Protein AF-A0A2D8KXS9-F1 (afdb_monomer)

pLDDT: mean 82.76, std 16.75, range [37.47, 97.38]

Secondary structure (DSSP, 8-state):
---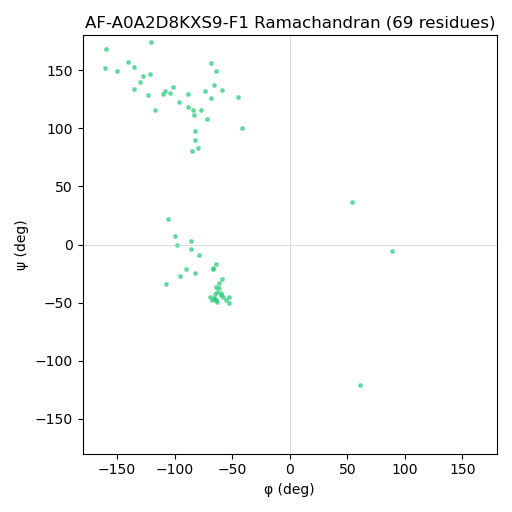-------SSTTEEEEE--GGGHHHHHHHHHHTT---TT--HHHHHHHHTSTTS---EEEEETTEEEE-

Structure (mmCIF, N/CA/C/O backbone):
data_AF-A0A2D8KXS9-F1
#
_entry.id   AF-A0A2D8KXS9-F1
#
loop_
_atom_site.group_PDB
_atom_site.id
_atom_site.type_symbol
_atom_site.label_atom_id
_atom_site.label_alt_id
_atom_site.label_comp_id
_atom_site.label_asym_id
_atom_site.label_entity_id
_atom_site.label_seq_id
_atom_site.pdbx_PDB_ins_code
_atom_site.Cartn_x
_atom_site.Cartn_y
_atom_site.Cartn_z
_atom_site.occupancy
_atom_site.B_iso_or_equiv
_atom_site.auth_seq_id
_atom_site.auth_comp_id
_atom_site.auth_asym_id
_atom_site.auth_atom_id
_atom_site.pdbx_PDB_model_num
ATOM 1 N N . MET A 1 1 ? 4.059 9.241 -21.310 1.00 37.47 1 MET A N 1
ATOM 2 C CA . MET A 1 1 ? 4.139 8.051 -20.444 1.00 37.47 1 MET A CA 1
ATOM 3 C C . MET A 1 1 ? 5.459 8.163 -19.728 1.00 37.47 1 MET A C 1
ATOM 5 O O . MET A 1 1 ? 6.487 7.902 -20.337 1.00 37.47 1 MET A O 1
ATOM 9 N N . ASP A 1 2 ? 5.427 8.734 -18.529 1.00 40.00 2 ASP A N 1
ATOM 10 C CA . ASP A 1 2 ? 6.630 8.948 -17.736 1.00 40.00 2 ASP A CA 1
ATOM 11 C C . ASP A 1 2 ? 6.916 7.652 -16.979 1.00 40.00 2 ASP A C 1
ATOM 13 O O . ASP A 1 2 ? 6.073 7.159 -16.230 1.00 40.00 2 ASP A O 1
ATOM 17 N N . MET A 1 3 ? 8.046 7.029 -17.293 1.00 40.31 3 MET A N 1
ATOM 18 C CA . MET A 1 3 ? 8.456 5.760 -16.710 1.00 40.31 3 MET A CA 1
ATOM 19 C C . MET A 1 3 ? 9.158 6.089 -15.400 1.00 40.31 3 MET A C 1
ATOM 21 O O . MET A 1 3 ? 10.383 6.192 -15.363 1.00 40.31 3 MET A O 1
ATOM 25 N N . ALA A 1 4 ? 8.354 6.334 -14.359 1.00 49.38 4 ALA A N 1
ATOM 26 C CA . ALA A 1 4 ? 8.835 6.569 -13.006 1.00 49.38 4 ALA A CA 1
ATOM 27 C C . ALA A 1 4 ? 9.909 5.524 -12.660 1.00 49.38 4 ALA A C 1
ATOM 29 O O . ALA A 1 4 ? 9.722 4.326 -12.887 1.00 49.38 4 ALA A O 1
ATOM 30 N N . SER A 1 5 ? 11.063 6.018 -12.211 1.00 53.22 5 SER A N 1
ATOM 31 C CA . SER A 1 5 ? 12.317 5.293 -12.008 1.00 53.22 5 SER A CA 1
ATOM 32 C C . SER A 1 5 ? 12.130 3.910 -11.380 1.00 53.22 5 SER A C 1
ATOM 34 O O . SER A 1 5 ? 12.007 3.770 -10.168 1.00 53.22 5 SER A O 1
ATOM 36 N N . VAL A 1 6 ? 12.174 2.866 -12.208 1.00 54.94 6 VAL A N 1
ATOM 37 C CA . VAL A 1 6 ? 12.232 1.479 -11.738 1.00 54.94 6 VAL A CA 1
ATOM 38 C C . VAL A 1 6 ? 13.625 1.231 -11.166 1.00 54.94 6 VAL A C 1
ATOM 40 O O . VAL A 1 6 ? 14.605 1.125 -11.909 1.00 54.94 6 VAL A O 1
ATOM 43 N N . VAL A 1 7 ? 13.731 1.107 -9.844 1.00 59.47 7 VAL A N 1
ATOM 44 C CA . VAL A 1 7 ? 14.976 0.685 -9.197 1.00 59.47 7 VAL A CA 1
ATOM 45 C C . VAL A 1 7 ? 15.049 -0.842 -9.258 1.00 59.47 7 VAL A C 1
ATOM 47 O O . VAL A 1 7 ? 14.450 -1.556 -8.457 1.00 59.47 7 VAL A O 1
ATOM 50 N N . ARG A 1 8 ? 15.785 -1.373 -10.242 1.00 53.66 8 ARG A N 1
ATOM 51 C CA . ARG A 1 8 ? 16.076 -2.813 -10.335 1.00 53.66 8 ARG A CA 1
ATOM 52 C C . ARG A 1 8 ? 17.254 -3.169 -9.432 1.00 53.66 8 ARG A C 1
ATOM 54 O O . ARG A 1 8 ? 18.400 -3.120 -9.871 1.00 53.66 8 ARG A O 1
ATOM 61 N N . ILE A 1 9 ? 16.980 -3.523 -8.179 1.00 51.94 9 ILE A N 1
ATOM 62 C CA . ILE A 1 9 ? 17.989 -4.092 -7.275 1.00 51.94 9 ILE A CA 1
ATOM 63 C C . ILE A 1 9 ? 17.989 -5.618 -7.468 1.00 51.94 9 ILE A C 1
ATOM 65 O O . ILE A 1 9 ? 16.957 -6.244 -7.227 1.00 51.94 9 ILE A O 1
ATOM 69 N N . PRO A 1 10 ? 19.096 -6.248 -7.905 1.00 50.16 10 PRO A N 1
ATOM 70 C CA . PRO A 1 10 ? 19.126 -7.683 -8.157 1.00 50.16 10 PRO A CA 1
ATOM 71 C C . PRO A 1 10 ? 19.295 -8.426 -6.826 1.00 50.16 10 PRO A C 1
ATOM 73 O O . PRO A 1 10 ? 20.409 -8.751 -6.428 1.00 50.16 10 PRO A O 1
ATOM 76 N N . ILE A 1 11 ? 18.193 -8.650 -6.107 1.00 56.38 11 ILE A N 1
ATOM 77 C CA . ILE A 1 11 ? 18.185 -9.480 -4.886 1.00 56.38 11 ILE A CA 1
ATOM 78 C C . ILE A 1 11 ? 17.771 -10.930 -5.224 1.00 56.38 11 ILE A C 1
ATOM 80 O O . ILE A 1 11 ? 18.242 -11.866 -4.583 1.00 56.38 11 ILE A O 1
ATOM 84 N N . ALA A 1 12 ? 16.980 -11.123 -6.289 1.00 57.62 12 ALA A N 1
ATOM 85 C CA . ALA A 1 12 ? 16.655 -12.399 -6.938 1.00 57.62 12 ALA A CA 1
ATOM 86 C C . ALA A 1 12 ? 16.144 -12.129 -8.373 1.00 57.62 12 ALA A C 1
ATOM 88 O O . ALA A 1 12 ? 15.596 -11.054 -8.631 1.00 57.62 12 ALA A O 1
ATOM 89 N N . GLU A 1 13 ? 16.323 -13.060 -9.319 1.00 70.50 13 GLU A N 1
ATOM 90 C CA . GLU A 1 13 ? 15.753 -12.901 -10.667 1.00 70.50 13 GLU A CA 1
ATOM 91 C C . GLU A 1 13 ? 14.224 -12.769 -10.597 1.00 70.50 13 GLU A C 1
ATOM 93 O O . GLU A 1 13 ? 13.557 -13.543 -9.919 1.00 70.50 13 GLU A O 1
ATOM 98 N N . GLY A 1 14 ? 13.667 -11.783 -11.305 1.00 76.25 14 GLY A N 1
ATOM 99 C CA . GLY A 1 14 ? 12.217 -11.578 -11.394 1.00 76.25 14 GLY A CA 1
ATOM 100 C C . GLY A 1 14 ? 11.594 -10.694 -10.309 1.00 76.25 14 GLY A C 1
ATOM 101 O O . GLY A 1 14 ? 10.417 -10.364 -10.454 1.00 76.25 14 GLY A O 1
ATOM 102 N N . LEU A 1 15 ? 12.359 -10.262 -9.295 1.00 83.44 15 LEU A N 1
ATOM 103 C CA . LEU A 1 15 ? 11.907 -9.300 -8.282 1.00 83.44 15 LEU A CA 1
ATOM 104 C C . LEU A 1 15 ? 12.163 -7.852 -8.738 1.00 83.44 15 LEU A C 1
ATOM 106 O O . LEU A 1 15 ? 13.282 -7.502 -9.121 1.00 83.44 15 LEU A O 1
ATOM 110 N N . TRP A 1 16 ? 11.148 -6.994 -8.675 1.00 84.81 16 TRP A N 1
ATOM 111 C CA . TRP A 1 16 ? 11.267 -5.568 -8.988 1.00 84.81 16 TRP A CA 1
ATOM 112 C C . TRP A 1 16 ? 10.445 -4.701 -8.035 1.00 84.81 16 TRP A C 1
ATOM 114 O O . TRP A 1 16 ? 9.496 -5.173 -7.415 1.00 84.81 16 TRP A O 1
ATOM 124 N N . PHE A 1 17 ? 10.838 -3.431 -7.912 1.00 88.56 17 PHE A N 1
ATOM 125 C CA . PHE A 1 17 ? 10.198 -2.462 -7.028 1.00 88.56 17 PHE A CA 1
ATOM 126 C C . PHE A 1 17 ? 9.690 -1.258 -7.817 1.00 88.56 17 PHE A C 1
ATOM 128 O O . PHE A 1 17 ? 10.338 -0.833 -8.780 1.00 88.56 17 PHE A O 1
ATOM 135 N N . HIS A 1 18 ? 8.574 -0.681 -7.379 1.00 88.81 18 HIS A N 1
ATOM 136 C CA . HIS A 1 18 ? 8.171 0.663 -7.785 1.00 88.81 18 HIS A CA 1
ATOM 137 C C . HIS A 1 18 ? 7.698 1.488 -6.589 1.00 88.81 18 HIS A C 1
ATOM 139 O O . HIS A 1 18 ? 7.210 0.944 -5.598 1.00 88.81 18 HIS A O 1
ATOM 145 N N . ALA A 1 19 ? 7.839 2.807 -6.706 1.00 91.56 19 ALA A N 1
ATOM 146 C CA . ALA A 1 19 ? 7.230 3.747 -5.779 1.00 91.56 19 ALA A CA 1
ATOM 147 C C . ALA A 1 19 ? 5.710 3.714 -5.955 1.00 91.56 19 ALA A C 1
ATOM 149 O O . ALA A 1 19 ? 5.215 3.845 -7.080 1.00 91.56 19 ALA A O 1
ATOM 150 N N . ALA A 1 20 ? 4.984 3.496 -4.864 1.00 92.94 20 ALA A N 1
ATOM 151 C CA . ALA A 1 20 ? 3.534 3.467 -4.870 1.00 92.94 20 ALA A CA 1
ATOM 152 C C . ALA A 1 20 ? 2.970 4.838 -5.251 1.00 92.94 20 ALA A C 1
ATOM 154 O O . ALA A 1 20 ? 3.531 5.891 -4.944 1.00 92.94 20 ALA A O 1
ATOM 155 N N . THR A 1 21 ? 1.815 4.809 -5.889 1.00 92.88 21 THR A N 1
ATOM 156 C CA . THR A 1 21 ? 1.007 5.973 -6.230 1.00 92.88 21 THR A CA 1
ATOM 157 C C . THR A 1 21 ? -0.366 5.848 -5.578 1.00 92.88 21 THR A C 1
ATOM 159 O O . THR A 1 21 ? -0.704 4.821 -4.988 1.00 92.88 21 THR A O 1
ATOM 162 N N . VAL A 1 22 ? -1.197 6.887 -5.690 1.00 93.31 22 VAL A N 1
ATOM 163 C CA . VAL A 1 22 ? -2.572 6.837 -5.166 1.00 93.31 22 VAL A CA 1
ATOM 164 C C . VAL A 1 22 ? -3.392 5.700 -5.791 1.00 93.31 22 VAL A C 1
ATOM 166 O O . VAL A 1 22 ? -4.242 5.119 -5.114 1.00 93.31 22 VAL A O 1
ATOM 169 N N . ASP A 1 23 ? -3.092 5.324 -7.037 1.00 94.62 23 ASP A N 1
ATOM 170 C CA . ASP A 1 23 ? -3.772 4.239 -7.753 1.00 94.62 23 ASP A CA 1
ATOM 171 C C . ASP A 1 23 ? -3.496 2.861 -7.123 1.00 94.62 23 ASP A C 1
ATOM 173 O O . ASP A 1 23 ? -4.300 1.936 -7.260 1.00 94.62 23 ASP A O 1
ATOM 177 N N . ASP A 1 24 ? -2.411 2.731 -6.354 1.00 94.38 24 ASP A N 1
ATOM 178 C CA . ASP A 1 24 ? -2.026 1.486 -5.689 1.00 94.38 24 ASP A CA 1
ATOM 179 C C . ASP A 1 24 ? -2.694 1.281 -4.321 1.00 94.38 24 ASP A C 1
ATOM 181 O O . ASP A 1 24 ? -2.549 0.219 -3.713 1.00 94.38 24 ASP A O 1
ATOM 185 N N . THR A 1 25 ? -3.472 2.256 -3.837 1.00 95.12 25 THR A N 1
ATOM 186 C CA . THR A 1 25 ? -4.088 2.230 -2.498 1.00 95.12 25 THR A CA 1
ATOM 187 C C . THR A 1 25 ? -4.878 0.943 -2.245 1.00 95.12 25 THR A C 1
ATOM 189 O O . THR A 1 25 ? -4.676 0.260 -1.242 1.00 95.12 25 THR A O 1
ATOM 192 N N . LEU A 1 26 ? -5.773 0.566 -3.163 1.00 96.12 26 LEU A N 1
ATOM 193 C CA . LEU A 1 26 ? -6.619 -0.615 -2.982 1.00 96.12 26 LEU A CA 1
ATOM 194 C C . LEU A 1 26 ? -5.817 -1.936 -3.019 1.00 96.12 26 LEU A C 1
ATOM 196 O O . LEU 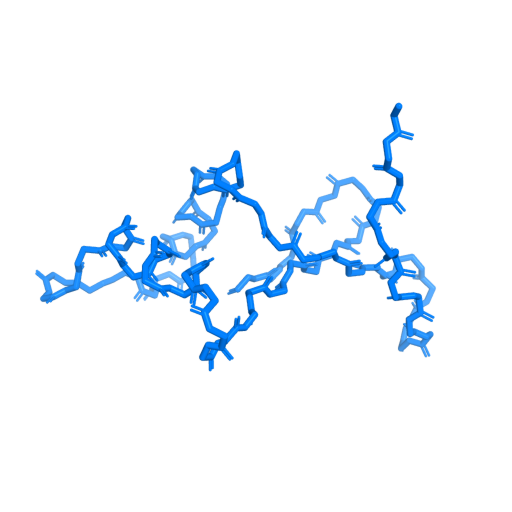A 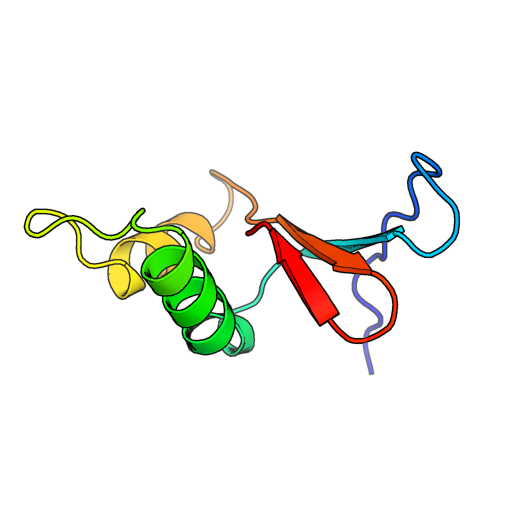1 26 ? -6.018 -2.762 -2.119 1.00 96.12 26 LEU A O 1
ATOM 200 N N . PRO A 1 27 ? -4.911 -2.167 -3.993 1.00 93.75 27 PRO A N 1
ATOM 201 C CA . PRO A 1 27 ? -3.993 -3.307 -3.963 1.00 93.75 27 PRO A CA 1
ATOM 202 C C . PRO A 1 27 ? -3.188 -3.425 -2.662 1.00 93.75 27 PRO A C 1
ATOM 204 O O . PRO A 1 27 ? -3.123 -4.515 -2.090 1.00 93.75 27 PRO A O 1
ATOM 207 N N . VAL A 1 28 ? -2.633 -2.317 -2.160 1.00 95.38 28 VAL A N 1
ATOM 208 C CA . VAL A 1 28 ? -1.847 -2.288 -0.915 1.00 95.38 28 VAL A CA 1
ATOM 209 C C . VAL A 1 28 ? -2.699 -2.675 0.288 1.00 95.38 28 VAL A C 1
ATOM 211 O O . VAL A 1 28 ? -2.330 -3.578 1.038 1.00 95.38 28 VAL A O 1
ATOM 214 N N . ILE A 1 29 ? -3.880 -2.071 0.445 1.00 96.62 29 ILE A N 1
ATOM 215 C CA . ILE A 1 29 ? -4.794 -2.406 1.547 1.00 96.62 29 ILE A CA 1
ATOM 216 C C . ILE A 1 29 ? -5.198 -3.879 1.483 1.00 96.62 29 ILE A C 1
ATOM 218 O O . ILE A 1 29 ? -5.221 -4.558 2.509 1.00 96.62 29 ILE A O 1
ATOM 222 N N . THR A 1 30 ? -5.479 -4.392 0.284 1.00 95.69 30 THR A N 1
ATOM 223 C CA . THR A 1 30 ? -5.828 -5.805 0.082 1.00 95.69 30 THR A CA 1
ATOM 224 C C . THR A 1 30 ? -4.695 -6.721 0.550 1.00 95.69 30 THR A C 1
ATOM 226 O O . THR A 1 30 ? -4.939 -7.711 1.244 1.00 95.69 30 THR A O 1
ATOM 229 N N . LEU A 1 31 ? -3.445 -6.377 0.227 1.00 95.19 31 LEU A N 1
ATOM 230 C CA . LEU A 1 31 ? -2.270 -7.114 0.685 1.00 95.19 31 LEU A CA 1
ATOM 231 C C . LEU A 1 31 ? -2.110 -7.036 2.209 1.00 95.19 31 LEU A C 1
ATOM 233 O O . LEU A 1 31 ? -1.935 -8.062 2.864 1.00 95.19 31 LEU A O 1
ATOM 237 N N . TRP A 1 32 ? -2.231 -5.847 2.797 1.00 97.00 32 TRP A N 1
ATOM 238 C CA . TRP A 1 32 ? -2.151 -5.660 4.245 1.00 97.00 32 TRP A CA 1
ATOM 239 C C . TRP A 1 32 ? -3.242 -6.424 4.996 1.00 97.00 32 TRP A C 1
ATOM 241 O O . TRP A 1 32 ? -2.978 -6.982 6.060 1.00 97.00 32 TRP A O 1
ATOM 251 N N . GLN A 1 33 ? -4.456 -6.503 4.448 1.00 96.75 33 GLN A N 1
ATOM 252 C CA . GLN A 1 33 ? -5.535 -7.324 4.999 1.00 96.75 33 GLN A CA 1
ATOM 253 C C . GLN A 1 33 ? -5.185 -8.814 4.955 1.00 96.75 33 GLN A C 1
ATOM 255 O O . GLN A 1 33 ? -5.318 -9.494 5.975 1.00 96.75 33 GLN A O 1
ATOM 260 N N . ALA A 1 34 ? -4.692 -9.310 3.815 1.00 96.12 34 ALA A N 1
ATOM 261 C CA . ALA A 1 34 ? -4.261 -10.700 3.661 1.00 96.12 34 ALA A CA 1
ATOM 262 C C . ALA A 1 34 ? -3.104 -11.066 4.611 1.00 96.12 34 ALA A C 1
ATOM 264 O O . ALA A 1 34 ? -3.040 -12.187 5.108 1.00 96.12 34 ALA A O 1
ATOM 265 N N . CYS A 1 35 ? -2.230 -10.103 4.910 1.00 96.81 35 CYS A N 1
ATOM 266 C CA . CYS A 1 35 ? -1.134 -10.236 5.869 1.00 96.81 35 CYS A CA 1
ATOM 267 C C . CYS A 1 35 ? -1.542 -9.936 7.324 1.00 96.81 35 CYS A C 1
ATOM 269 O O . CYS A 1 35 ? -0.689 -9.942 8.211 1.00 96.81 35 CYS A O 1
ATOM 271 N N . HIS A 1 36 ? -2.822 -9.656 7.594 1.00 96.81 36 HIS A N 1
ATOM 272 C CA . HIS A 1 36 ? -3.333 -9.283 8.917 1.00 96.81 36 HIS A CA 1
ATOM 273 C C . HIS A 1 36 ? -2.600 -8.088 9.558 1.00 96.81 36 HIS A C 1
ATOM 275 O O . HIS A 1 36 ? -2.401 -8.052 10.777 1.00 96.81 36 HIS A O 1
ATOM 281 N N . LEU A 1 37 ? -2.207 -7.102 8.750 1.00 96.94 37 LEU A N 1
ATOM 282 C CA . LEU A 1 37 ? -1.528 -5.876 9.181 1.00 96.94 37 LEU A CA 1
ATOM 283 C C . LEU A 1 37 ? -2.501 -4.738 9.512 1.00 96.94 37 LEU A C 1
ATOM 285 O O . LEU A 1 37 ? -2.152 -3.858 10.292 1.00 96.94 37 LEU A O 1
ATOM 289 N N . VAL A 1 38 ? -3.737 -4.783 9.005 1.00 97.06 38 VAL A N 1
ATOM 290 C CA . VAL A 1 38 ? -4.764 -3.778 9.327 1.00 97.06 38 VAL A CA 1
ATOM 291 C C . VAL A 1 38 ? -5.151 -3.854 10.809 1.00 97.06 38 VAL A C 1
ATOM 293 O O . VAL A 1 38 ? -5.307 -4.940 11.387 1.00 97.06 38 VAL A O 1
ATOM 296 N N . ARG A 1 39 ? -5.294 -2.689 11.445 1.00 97.38 39 ARG A N 1
ATOM 297 C CA . ARG A 1 39 ? -5.649 -2.539 12.862 1.00 97.38 39 ARG A CA 1
ATOM 298 C C . ARG A 1 39 ? -6.838 -1.604 13.008 1.00 97.38 39 ARG A C 1
ATOM 300 O O . ARG A 1 39 ? -6.947 -0.633 12.281 1.00 97.38 39 ARG A O 1
ATOM 307 N N . ALA A 1 40 ? -7.703 -1.871 13.986 1.00 96.31 40 ALA A N 1
ATOM 308 C CA . ALA A 1 40 ? -8.934 -1.101 14.193 1.00 96.31 40 ALA A CA 1
ATOM 309 C C . ALA A 1 40 ? -8.705 0.375 14.578 1.00 96.31 40 ALA A C 1
ATOM 311 O O . ALA A 1 40 ? -9.637 1.166 14.514 1.00 96.31 40 ALA A O 1
ATOM 312 N N . TRP A 1 41 ? -7.493 0.730 15.012 1.00 95.50 41 TRP A N 1
ATOM 313 C CA . TRP A 1 41 ? -7.123 2.091 15.406 1.00 95.50 41 TRP A CA 1
ATOM 314 C C . TRP A 1 41 ? -6.391 2.879 14.308 1.00 95.50 41 TRP A C 1
ATOM 316 O O . TRP A 1 41 ? -6.072 4.038 14.547 1.00 95.50 41 TRP A O 1
ATOM 326 N N . ASN A 1 42 ? -6.150 2.276 13.136 1.00 95.50 42 ASN A N 1
ATOM 327 C CA . ASN A 1 42 ? -5.542 2.934 11.979 1.00 95.50 42 ASN A CA 1
ATOM 328 C C . ASN A 1 42 ? -6.477 2.818 10.770 1.00 95.50 42 ASN A C 1
ATOM 330 O O . ASN A 1 42 ? -6.894 1.708 10.428 1.00 95.50 42 ASN A O 1
ATOM 334 N N . ASP A 1 43 ? -6.772 3.935 10.104 1.00 96.88 43 ASP A N 1
ATOM 335 C CA . ASP A 1 43 ? -7.366 3.892 8.768 1.00 96.88 43 ASP A CA 1
ATOM 336 C C . ASP A 1 43 ? -6.240 3.695 7.740 1.00 96.88 43 ASP A C 1
ATOM 338 O O . ASP A 1 43 ? -5.427 4.602 7.539 1.00 96.88 43 ASP A O 1
ATOM 342 N N . PRO A 1 44 ? -6.163 2.533 7.069 1.00 96.81 44 PRO A N 1
ATOM 343 C CA . PRO A 1 44 ? -5.073 2.268 6.142 1.00 96.81 44 PRO A CA 1
ATOM 344 C C . PRO A 1 44 ? -5.111 3.177 4.901 1.00 96.81 44 PRO A C 1
ATOM 346 O O . PRO A 1 44 ? -4.084 3.344 4.248 1.00 96.81 44 PRO A O 1
ATOM 349 N N . VAL A 1 45 ? -6.259 3.784 4.567 1.00 96.75 45 VAL A N 1
ATOM 350 C CA . VAL A 1 45 ? -6.335 4.788 3.494 1.00 96.75 45 VAL A CA 1
ATOM 351 C C . VAL A 1 45 ? -5.606 6.063 3.912 1.00 96.75 45 VAL A C 1
ATOM 353 O O . VAL A 1 45 ? -4.828 6.609 3.127 1.00 96.75 45 VAL A O 1
ATOM 356 N N . GLU A 1 46 ? -5.829 6.524 5.144 1.00 95.56 46 GLU A N 1
ATOM 357 C CA . GLU A 1 46 ? -5.135 7.694 5.685 1.00 95.56 46 GLU A CA 1
ATOM 358 C C . GLU A 1 46 ? -3.633 7.428 5.822 1.00 95.56 46 GLU A C 1
ATOM 360 O O . GLU A 1 46 ? -2.843 8.272 5.403 1.00 95.56 46 GLU A O 1
ATOM 365 N N . ASP A 1 47 ? -3.231 6.246 6.305 1.00 94.12 47 ASP A N 1
ATOM 366 C CA . ASP A 1 47 ? -1.819 5.850 6.414 1.00 94.12 47 ASP A CA 1
ATOM 367 C C . ASP A 1 47 ? -1.091 5.958 5.059 1.00 94.12 47 ASP A C 1
ATOM 369 O O . ASP A 1 47 ? -0.016 6.558 4.965 1.00 94.12 47 ASP A O 1
ATOM 373 N N . ILE A 1 48 ? -1.694 5.425 3.987 1.00 94.75 48 ILE A N 1
ATOM 374 C CA . ILE A 1 48 ? -1.131 5.495 2.629 1.00 94.75 48 ILE A CA 1
ATOM 375 C C . ILE A 1 48 ? -1.106 6.942 2.136 1.00 94.75 48 ILE A C 1
ATOM 377 O O . ILE A 1 48 ? -0.081 7.399 1.632 1.00 94.75 48 ILE A O 1
ATOM 381 N N . HIS A 1 49 ? -2.200 7.687 2.310 1.00 92.94 49 HIS A N 1
ATOM 382 C CA . HIS A 1 49 ? -2.261 9.087 1.901 1.00 92.94 49 HIS A CA 1
ATOM 383 C C . HIS A 1 49 ? -1.174 9.929 2.587 1.00 92.94 49 HIS A C 1
ATOM 385 O O . HIS A 1 49 ? -0.489 10.698 1.914 1.00 92.94 49 HIS A O 1
ATOM 391 N N . PHE A 1 50 ? -0.973 9.763 3.899 1.00 92.19 50 PHE A N 1
ATOM 392 C CA . PHE A 1 50 ? 0.100 10.433 4.635 1.00 92.19 50 PHE A CA 1
ATOM 393 C C . PHE A 1 50 ? 1.483 10.013 4.141 1.00 92.19 50 PHE A C 1
ATOM 395 O O . PHE A 1 50 ? 2.348 10.872 3.985 1.0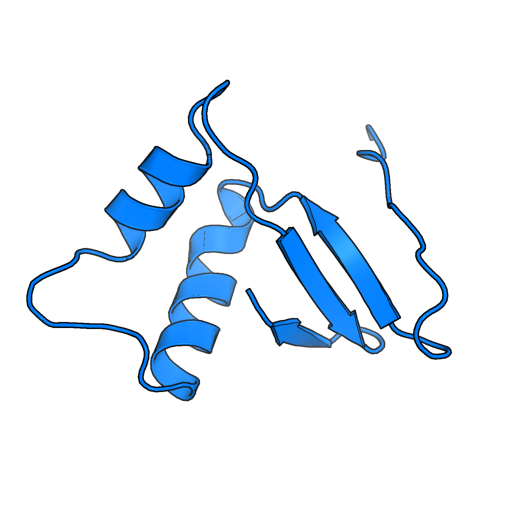0 92.19 50 PHE A O 1
ATOM 402 N N . CYS A 1 51 ? 1.689 8.727 3.849 1.00 91.94 51 CYS A N 1
ATOM 403 C CA . CYS A 1 51 ? 2.969 8.230 3.352 1.00 91.94 51 CYS A CA 1
ATOM 404 C C . CYS A 1 51 ? 3.337 8.807 1.972 1.00 91.94 51 CYS A C 1
ATOM 406 O O . CYS A 1 51 ? 4.505 9.102 1.715 1.00 91.94 51 CYS A O 1
ATOM 408 N N . LEU A 1 52 ? 2.339 9.005 1.105 1.00 91.75 52 LEU A N 1
ATOM 409 C CA . LEU A 1 52 ? 2.511 9.575 -0.234 1.00 91.75 52 LEU A CA 1
ATOM 410 C C . LEU A 1 52 ? 2.664 11.105 -0.238 1.00 91.75 52 LEU A C 1
ATOM 412 O O . LEU A 1 52 ? 2.970 11.671 -1.289 1.00 91.75 52 LEU A O 1
ATOM 416 N N . GLN A 1 53 ? 2.458 11.792 0.892 1.00 88.62 53 GLN A N 1
ATOM 417 C CA . GLN A 1 53 ? 2.6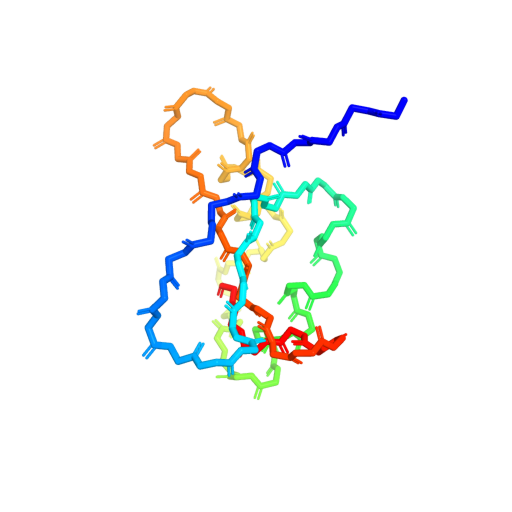67 13.238 0.988 1.00 88.62 53 GLN A CA 1
ATOM 418 C C . GLN A 1 53 ? 4.177 13.554 1.085 1.00 88.62 53 GLN A C 1
ATOM 420 O O . GLN A 1 53 ? 4.826 13.196 2.073 1.00 88.62 53 GLN A O 1
ATOM 425 N N . PRO A 1 54 ? 4.779 14.249 0.098 1.00 77.06 54 PRO A N 1
ATOM 426 C CA . PRO A 1 54 ? 6.198 14.597 0.152 1.00 77.06 54 PRO A CA 1
ATOM 427 C C . PRO A 1 54 ? 6.496 15.635 1.250 1.00 77.06 54 PRO A C 1
ATOM 429 O O . PRO A 1 54 ? 5.619 16.442 1.572 1.00 77.06 54 PRO A O 1
ATOM 432 N N . PRO A 1 55 ? 7.739 15.720 1.772 1.00 73.94 55 PRO A N 1
ATOM 433 C CA . PRO A 1 55 ? 8.935 14.935 1.437 1.00 73.94 55 PRO A CA 1
ATOM 434 C C . PRO A 1 55 ? 9.304 13.883 2.509 1.00 73.94 55 PRO A C 1
ATOM 436 O O . PRO A 1 55 ? 10.472 13.522 2.632 1.00 73.94 55 PRO A O 1
ATOM 439 N N . ALA A 1 56 ? 8.355 13.457 3.348 1.00 71.38 56 ALA A N 1
ATOM 440 C CA . ALA A 1 56 ? 8.672 12.738 4.585 1.00 71.38 56 ALA A CA 1
ATOM 441 C C . ALA A 1 56 ? 8.930 11.228 4.412 1.00 71.38 56 ALA A C 1
ATOM 443 O O . ALA A 1 56 ? 9.617 10.639 5.248 1.00 71.38 56 ALA A O 1
ATOM 444 N N . SER A 1 57 ? 8.400 10.600 3.360 1.00 84.19 57 SER A N 1
ATOM 445 C CA . SER A 1 57 ? 8.485 9.149 3.157 1.00 84.19 57 SER A CA 1
ATOM 446 C C . SER A 1 57 ? 8.266 8.733 1.703 1.00 84.19 57 SER A C 1
ATOM 448 O O . SER A 1 57 ? 7.824 9.527 0.876 1.00 84.19 57 SER A O 1
ATOM 450 N N . GLU A 1 58 ? 8.566 7.466 1.416 1.00 88.12 58 GLU A N 1
ATOM 451 C CA . GLU A 1 58 ? 8.255 6.780 0.163 1.00 88.12 58 GLU A CA 1
ATOM 452 C C . GLU A 1 58 ? 7.697 5.389 0.499 1.0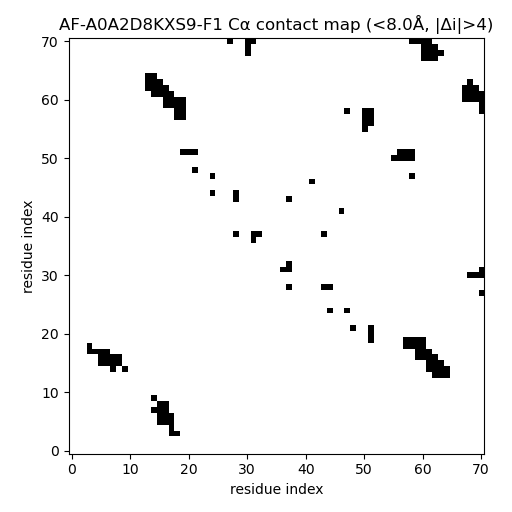0 88.12 58 GLU A C 1
ATOM 454 O O . GLU A 1 58 ? 8.258 4.683 1.340 1.00 88.12 58 GLU A O 1
ATOM 459 N N . LEU A 1 59 ? 6.593 5.003 -0.145 1.00 91.81 59 LEU A N 1
ATOM 460 C CA . LEU A 1 59 ? 6.024 3.657 -0.060 1.00 91.81 59 LEU A CA 1
ATOM 461 C C . LEU A 1 59 ? 6.515 2.847 -1.264 1.00 91.81 59 LEU A C 1
ATOM 463 O O . LEU A 1 59 ? 6.304 3.259 -2.403 1.00 91.81 59 LEU A O 1
ATOM 467 N N . LEU A 1 60 ? 7.170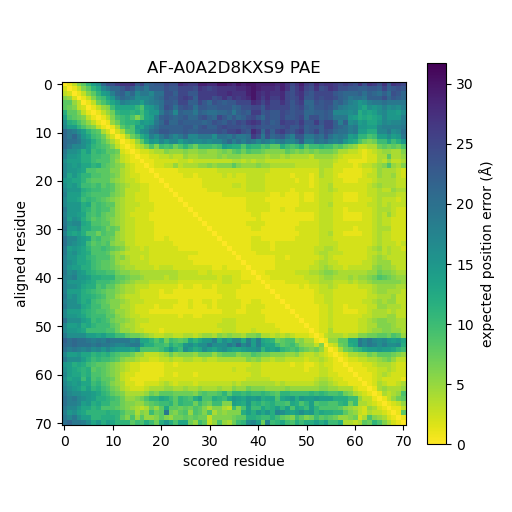 1.709 -1.029 1.00 93.25 60 LEU A N 1
ATOM 468 C CA . LEU A 1 60 ? 7.727 0.860 -2.086 1.00 93.25 60 LEU A CA 1
ATOM 469 C C . LEU A 1 60 ? 6.947 -0.446 -2.190 1.00 93.25 60 LEU A C 1
ATOM 471 O O . LEU A 1 60 ? 6.789 -1.160 -1.205 1.00 93.25 60 LEU A O 1
ATOM 475 N N . LEU A 1 61 ? 6.534 -0.793 -3.404 1.00 92.00 61 LEU A N 1
ATOM 476 C CA . LEU A 1 61 ? 5.838 -2.041 -3.692 1.00 92.00 61 LEU A CA 1
ATOM 477 C C . LEU A 1 61 ? 6.790 -3.025 -4.361 1.00 92.00 61 LEU A C 1
ATOM 479 O O . LEU A 1 61 ? 7.458 -2.674 -5.334 1.00 92.00 61 LEU A O 1
ATOM 483 N N . ALA A 1 62 ? 6.838 -4.257 -3.855 1.00 91.44 62 ALA A N 1
ATOM 484 C CA . ALA A 1 62 ? 7.666 -5.330 -4.396 1.00 91.44 62 ALA A CA 1
ATOM 485 C C . ALA A 1 62 ? 6.834 -6.296 -5.245 1.00 91.44 62 ALA A C 1
ATOM 487 O O . ALA A 1 62 ? 5.763 -6.740 -4.823 1.00 91.44 62 ALA A O 1
ATOM 488 N N . PHE A 1 63 ? 7.359 -6.679 -6.405 1.00 86.06 63 PHE A N 1
ATOM 489 C CA . PHE A 1 63 ? 6.691 -7.546 -7.369 1.00 86.06 63 PHE A CA 1
ATOM 490 C C . PHE A 1 63 ? 7.581 -8.691 -7.807 1.00 86.06 63 PHE A C 1
ATOM 492 O O . PHE A 1 63 ? 8.751 -8.486 -8.111 1.00 86.06 63 PHE A O 1
ATOM 499 N N . GLU A 1 64 ? 6.988 -9.872 -7.942 1.00 86.06 64 GLU A N 1
ATOM 500 C CA . GLU A 1 64 ? 7.582 -11.016 -8.627 1.00 86.06 64 GLU A CA 1
ATOM 501 C C . GLU A 1 64 ? 6.711 -11.360 -9.840 1.00 86.06 64 GLU A C 1
ATOM 503 O O . GLU A 1 64 ? 5.520 -11.672 -9.723 1.00 86.06 64 GLU A O 1
ATOM 508 N N . GLY A 1 65 ? 7.273 -11.221 -11.044 1.00 79.50 65 GLY A N 1
ATOM 509 C CA . GLY A 1 65 ? 6.481 -11.284 -12.276 1.00 79.50 65 GLY A CA 1
ATOM 510 C C . GLY A 1 65 ? 5.414 -10.177 -12.321 1.00 79.50 65 GLY A C 1
ATOM 511 O O . GLY A 1 65 ? 5.760 -8.998 -12.272 1.00 79.50 65 GLY A O 1
ATOM 512 N N . MET A 1 66 ? 4.128 -10.547 -12.426 1.00 70.81 66 MET A N 1
ATOM 513 C CA . MET A 1 66 ? 2.982 -9.610 -12.407 1.00 70.81 66 MET A CA 1
ATOM 514 C C . MET A 1 66 ? 2.275 -9.510 -11.043 1.00 70.81 66 MET A C 1
ATOM 516 O O . MET A 1 66 ? 1.203 -8.915 -10.949 1.00 70.81 66 MET A O 1
ATOM 520 N N . ARG A 1 67 ? 2.812 -10.131 -9.987 1.00 71.81 67 ARG A N 1
ATOM 521 C CA . ARG A 1 67 ? 2.159 -10.202 -8.674 1.00 71.81 67 ARG A CA 1
ATOM 522 C C . ARG A 1 67 ? 2.882 -9.317 -7.663 1.00 71.81 67 ARG A C 1
ATOM 524 O O . ARG A 1 67 ? 4.092 -9.443 -7.519 1.00 71.81 67 ARG A O 1
ATOM 531 N N . SER A 1 68 ? 2.134 -8.506 -6.912 1.00 73.25 68 SER A N 1
ATOM 532 C CA . SER A 1 68 ? 2.659 -7.829 -5.720 1.00 73.25 68 SER A CA 1
ATOM 533 C C . SER A 1 68 ? 2.837 -8.827 -4.568 1.00 73.25 68 SER A C 1
ATOM 535 O O . SER A 1 68 ? 1.948 -9.641 -4.291 1.00 73.25 68 SER A O 1
ATOM 537 N N . LEU A 1 69 ? 4.005 -8.783 -3.930 1.00 75.88 69 LEU A N 1
ATOM 538 C CA . LEU A 1 69 ? 4.395 -9.649 -2.816 1.00 75.88 69 LEU A CA 1
ATOM 539 C C . LEU A 1 69 ? 4.424 -8.914 -1.474 1.00 75.88 69 LEU A C 1
ATOM 541 O O . LEU A 1 69 ? 4.148 -9.524 -0.443 1.00 75.88 69 LEU A O 1
ATOM 545 N N . ALA A 1 70 ? 4.796 -7.634 -1.490 1.00 75.31 70 ALA A N 1
ATOM 546 C CA . ALA A 1 70 ? 4.979 -6.814 -0.300 1.00 75.31 70 ALA A CA 1
ATOM 547 C C . ALA A 1 70 ? 4.679 -5.341 -0.608 1.00 75.31 70 ALA A C 1
ATOM 549 O O . ALA A 1 70 ? 4.895 -4.885 -1.736 1.00 75.31 70 ALA A O 1
ATOM 550 N N . ALA A 1 71 ? 4.200 -4.637 0.415 1.00 75.44 71 ALA A N 1
ATOM 551 C CA . ALA A 1 71 ? 3.914 -3.209 0.443 1.00 75.44 71 ALA A CA 1
ATOM 552 C C . ALA A 1 71 ? 4.140 -2.688 1.861 1.00 75.44 71 ALA A C 1
ATOM 554 O O . ALA A 1 71 ? 3.677 -3.389 2.796 1.00 75.44 71 ALA A O 1
#

Sequence (71 aa):
MDMASVVRIPIAEGLWFHAATVDDTLPVITLWQACHLVRAWNDPVEDIHFCLQPPASELLLAFEGMRSLAA

Foldseek 3Di:
DDPQDWDDDPPDPQKTKDWDDLVCQVVQVVLCVVVVNDDPV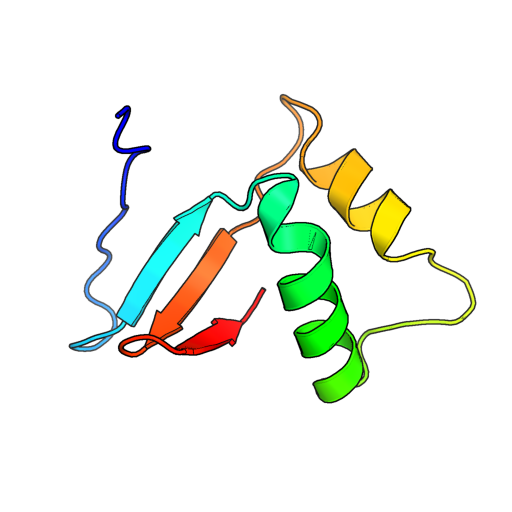DDSNVVVVVQPPPDPHTDMWMDRHHDTDHD

Radius of gyration: 12.94 Å; Cα contacts (8 Å, |Δi|>4): 81; chains: 1; bounding box: 28×28×36 Å

Nearest PDB structures (foldseek):
  2pdo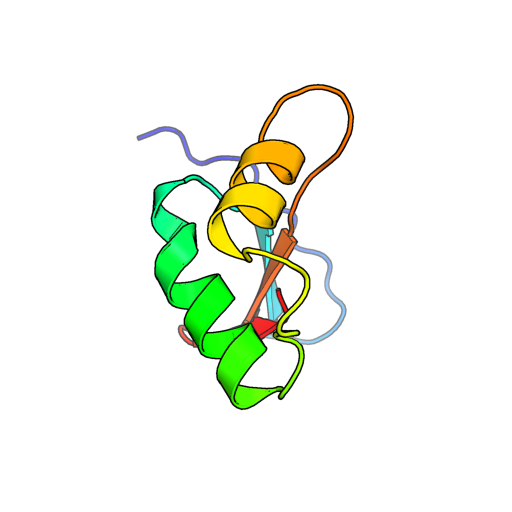-assembly1_A  TM=8.669E-01  e=3.259E-03  Shigella flexneri 2a str. 2457T
  4qvt-assembly5_H  TM=8.714E-01  e=4.343E-02  Escherichia coli K-12

Mean predicted aligned error: 7.7 Å

Solvent-accessible surface area (backbone atoms only — not comparable to full-atom values): 4541 Å² total; per-residue (Å²): 135,84,80,74,79,66,59,76,60,89,85,49,93,63,46,43,39,41,74,62,54,82,86,42,50,64,64,46,51,53,50,34,52,76,68,66,65,70,48,99,92,54,61,68,67,57,54,51,54,58,34,70,41,78,90,82,51,80,51,59,34,35,27,51,77,95,42,80,77,48,108